Protein AF-A0A2E9PPB1-F1 (afdb_monomer_lite)

Foldseek 3Di:
DPPPPPPLVVLLVVLVVQLVVLVVQLVVCPVPVVSVVVSVVSNVVSVVSCVVRVVVVVVVVVD

Secondary structure (DSSP, 8-state):
-------HHHHHHHHHHHHHHHHHHHHHTTT-HHHHHHHHHHHHHHHHHHHHHHHHHHHHTT-

Structure (mmCIF, N/CA/C/O backbone):
data_AF-A0A2E9PPB1-F1
#
_entry.id   AF-A0A2E9PPB1-F1
#
loop_
_atom_site.group_PDB
_atom_site.id
_atom_site.type_symbol
_atom_site.label_atom_id
_atom_site.label_alt_id
_atom_site.label_comp_id
_atom_site.label_asym_id
_atom_site.label_entity_id
_atom_site.label_seq_id
_atom_site.pdbx_PDB_ins_code
_atom_site.Cartn_x
_atom_site.Cartn_y
_atom_site.Cartn_z
_atom_site.occupancy
_atom_site.B_iso_or_equiv
_atom_site.auth_seq_id
_atom_site.auth_comp_id
_atom_site.auth_asym_id
_atom_site.auth_atom_id
_atom_site.pdbx_PDB_model_num
ATOM 1 N N . MET A 1 1 ? -4.274 5.449 35.024 1.00 37.19 1 MET A N 1
ATOM 2 C CA . MET A 1 1 ? -3.577 5.713 33.747 1.00 37.19 1 MET A CA 1
ATOM 3 C C . MET A 1 1 ? -4.664 5.833 32.695 1.00 37.19 1 MET A C 1
ATOM 5 O O . MET A 1 1 ? -5.471 4.919 32.624 1.00 37.19 1 MET A O 1
ATOM 9 N N . LYS A 1 2 ? -4.803 6.971 32.001 1.00 44.59 2 LYS A N 1
ATOM 10 C CA . LYS A 1 2 ? -5.776 7.065 30.902 1.00 44.59 2 LYS A CA 1
ATOM 11 C C . LYS A 1 2 ? -5.218 6.217 29.763 1.00 44.59 2 LYS A C 1
ATOM 13 O O . LYS A 1 2 ? -4.106 6.486 29.323 1.00 44.59 2 LY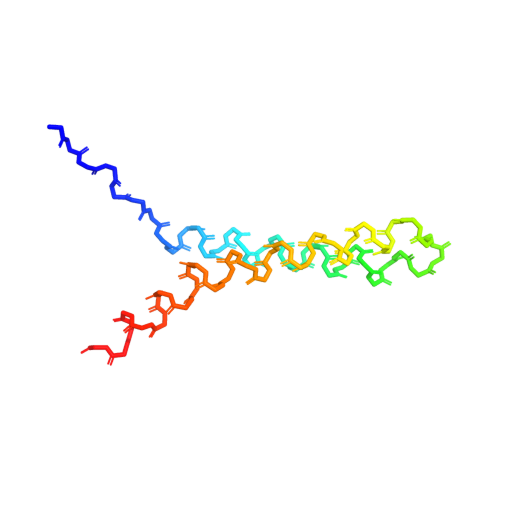S A O 1
ATOM 18 N N . GLU A 1 3 ? -5.925 5.158 29.386 1.00 46.59 3 GLU A N 1
ATOM 19 C CA . GLU A 1 3 ? -5.586 4.354 28.214 1.00 46.59 3 GLU A CA 1
ATOM 20 C C . GLU A 1 3 ? -5.464 5.292 27.011 1.00 46.59 3 GLU A C 1
ATOM 22 O O . GLU A 1 3 ? -6.365 6.096 26.757 1.00 46.59 3 GLU A O 1
ATOM 27 N N . ASN A 1 4 ? -4.329 5.235 26.310 1.00 55.88 4 ASN A N 1
ATOM 28 C CA . ASN A 1 4 ? -4.175 5.889 25.019 1.00 55.88 4 ASN A CA 1
ATOM 29 C C . ASN A 1 4 ? -5.243 5.302 24.091 1.00 55.88 4 ASN A C 1
ATOM 31 O O . ASN A 1 4 ? -5.059 4.210 23.554 1.00 55.88 4 ASN A O 1
ATOM 35 N N . GLN A 1 5 ? -6.367 6.000 23.925 1.00 59.44 5 GLN A N 1
ATOM 36 C CA . GLN A 1 5 ? -7.299 5.700 22.850 1.00 59.44 5 GLN A CA 1
ATOM 37 C C . GLN A 1 5 ? -6.559 5.979 21.547 1.00 59.44 5 GLN A C 1
ATOM 39 O O . GLN A 1 5 ? -6.339 7.126 21.170 1.00 59.44 5 GLN A O 1
ATOM 44 N N . TYR A 1 6 ? -6.090 4.913 20.912 1.00 70.25 6 TYR A N 1
ATOM 45 C CA . TYR A 1 6 ? -5.528 4.984 19.578 1.00 70.25 6 TYR A CA 1
ATOM 46 C C . TYR A 1 6 ? -6.622 5.455 18.616 1.00 70.25 6 TYR A C 1
ATOM 48 O O . TYR A 1 6 ? -7.695 4.848 18.566 1.00 70.25 6 TYR A O 1
ATOM 56 N N . ASP A 1 7 ? -6.362 6.523 17.858 1.00 85.94 7 ASP A N 1
ATOM 57 C CA . ASP A 1 7 ? -7.266 6.955 16.794 1.00 85.94 7 ASP A CA 1
ATOM 58 C C . ASP A 1 7 ? -7.151 5.976 15.618 1.00 85.94 7 ASP A C 1
ATOM 60 O O . ASP A 1 7 ? -6.270 6.061 14.759 1.00 85.94 7 ASP A O 1
ATOM 64 N N . LEU A 1 8 ? -8.051 4.992 15.609 1.00 86.44 8 LEU A N 1
ATOM 65 C CA . LEU A 1 8 ? -8.120 3.986 14.554 1.00 86.44 8 LEU A CA 1
ATOM 66 C C . LEU A 1 8 ? -8.389 4.621 13.181 1.00 86.44 8 LEU A C 1
ATOM 68 O O . LEU A 1 8 ? -7.901 4.105 12.177 1.00 86.44 8 LEU A O 1
ATOM 72 N N . GLN A 1 9 ? -9.117 5.742 13.118 1.00 86.75 9 GLN A N 1
ATOM 73 C CA . GLN A 1 9 ? -9.404 6.434 11.858 1.00 86.75 9 GLN A CA 1
ATOM 74 C C . GLN A 1 9 ? -8.151 7.106 11.298 1.00 86.75 9 GLN A C 1
ATOM 76 O O . GLN A 1 9 ? -7.880 7.013 10.094 1.00 86.75 9 GLN A O 1
ATOM 81 N N . GLU A 1 10 ? -7.347 7.723 12.164 1.00 91.25 10 GLU A N 1
ATOM 82 C CA . GLU A 1 10 ? -6.046 8.270 11.781 1.00 91.25 10 GLU A CA 1
ATOM 83 C C . GLU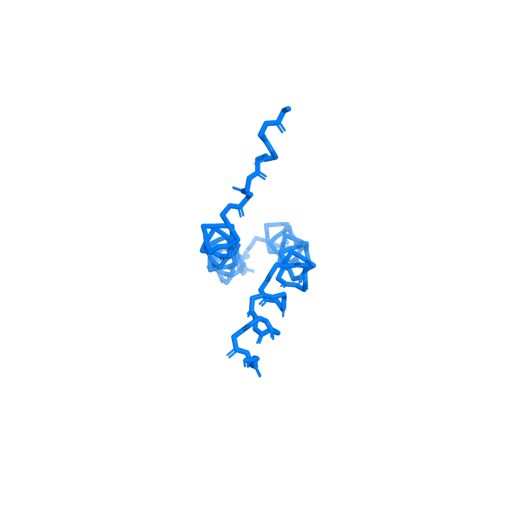 A 1 10 ? -5.118 7.158 11.271 1.00 91.25 10 GLU A C 1
ATOM 85 O O . GLU A 1 10 ? -4.564 7.259 10.172 1.00 91.25 10 GLU A O 1
ATOM 90 N N . MET A 1 11 ? -5.019 6.042 12.002 1.00 92.19 11 MET A N 1
ATOM 91 C CA . MET A 1 11 ? -4.213 4.889 11.583 1.00 92.19 11 MET A CA 1
ATOM 92 C C . MET A 1 11 ? -4.666 4.321 10.237 1.00 92.19 11 MET A C 1
ATOM 94 O O . MET A 1 11 ? -3.836 4.049 9.369 1.00 92.19 11 MET A O 1
ATOM 98 N N . ASN A 1 12 ? -5.974 4.177 10.027 1.00 92.88 12 ASN A N 1
ATOM 99 C CA . ASN A 1 12 ? -6.522 3.719 8.756 1.00 92.88 12 ASN A CA 1
ATOM 100 C C . ASN A 1 12 ? -6.164 4.672 7.608 1.00 92.88 12 ASN A C 1
ATOM 102 O O . ASN A 1 12 ? -5.725 4.228 6.548 1.00 92.88 12 ASN A O 1
ATOM 106 N N . THR A 1 13 ? -6.270 5.982 7.832 1.00 93.81 13 THR A N 1
ATOM 107 C CA . THR A 1 13 ? -5.901 7.001 6.839 1.00 93.81 13 THR A CA 1
ATOM 108 C C . THR A 1 13 ? -4.422 6.902 6.455 1.00 93.81 13 THR A C 1
ATOM 110 O O . THR A 1 13 ? -4.073 6.951 5.268 1.00 93.81 13 THR A O 1
ATOM 113 N N . LEU A 1 14 ? -3.542 6.703 7.440 1.00 95.75 14 LEU A N 1
ATOM 114 C CA . LEU A 1 14 ? -2.111 6.503 7.212 1.00 95.75 14 LEU A CA 1
ATOM 115 C C . LEU A 1 14 ? -1.837 5.213 6.426 1.00 95.75 14 LEU A C 1
ATOM 117 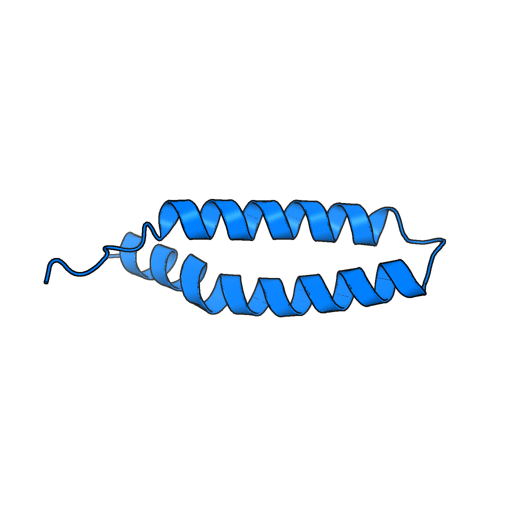O O . LEU A 1 14 ? -1.099 5.251 5.440 1.00 95.75 14 LEU A O 1
ATOM 121 N N . ILE A 1 15 ? -2.479 4.097 6.788 1.00 96.38 15 ILE A N 1
ATOM 122 C CA . ILE A 1 15 ? -2.355 2.812 6.079 1.00 96.38 15 ILE A CA 1
ATOM 123 C C . ILE A 1 15 ? -2.786 2.953 4.610 1.00 96.38 15 ILE A C 1
ATOM 125 O O . ILE A 1 15 ? -2.050 2.538 3.708 1.00 96.38 15 ILE A O 1
ATOM 129 N N . GLN A 1 16 ? -3.929 3.594 4.341 1.00 96.06 16 GLN A N 1
ATOM 130 C CA . GLN A 1 16 ? -4.409 3.813 2.970 1.00 96.06 16 GLN A CA 1
ATOM 131 C C . GLN A 1 16 ? -3.472 4.728 2.168 1.00 96.06 16 GLN A C 1
ATOM 133 O O . GLN A 1 16 ? -3.200 4.479 0.988 1.00 96.06 16 GLN A O 1
ATOM 138 N N . THR A 1 17 ? -2.905 5.750 2.813 1.00 97.94 17 THR A N 1
ATOM 139 C CA . THR A 1 17 ? -1.911 6.634 2.190 1.00 97.94 17 THR A CA 1
ATOM 140 C C . THR A 1 17 ? -0.639 5.868 1.826 1.00 97.94 17 THR A C 1
ATOM 142 O O . THR A 1 17 ? -0.160 5.965 0.693 1.00 97.94 17 THR A O 1
ATOM 145 N N . MET A 1 18 ? -0.119 5.044 2.741 1.00 98.12 18 MET A N 1
ATOM 146 C CA . MET A 1 18 ? 1.041 4.187 2.482 1.00 98.12 18 MET A CA 1
ATOM 147 C C . MET A 1 18 ? 0.784 3.230 1.317 1.00 98.12 18 MET A C 1
ATOM 149 O O . MET A 1 18 ? 1.642 3.087 0.445 1.00 98.12 18 MET A O 1
ATOM 153 N N . LYS A 1 19 ? -0.403 2.613 1.259 1.00 98.25 19 LYS A N 1
ATOM 154 C CA . LYS A 1 19 ? -0.800 1.707 0.173 1.00 98.25 19 LYS A CA 1
ATOM 155 C C . LYS A 1 19 ? -0.755 2.394 -1.182 1.00 98.25 19 LYS A C 1
ATOM 157 O O . LYS A 1 19 ? -0.163 1.862 -2.122 1.00 98.25 19 LYS A O 1
ATOM 162 N N . LYS A 1 20 ? -1.359 3.583 -1.280 1.00 98.31 20 LYS A N 1
ATOM 163 C CA . LYS A 1 20 ? -1.375 4.377 -2.513 1.00 98.31 20 LYS A CA 1
ATOM 164 C C . LYS A 1 20 ? 0.046 4.709 -2.962 1.00 98.31 20 LYS A C 1
ATOM 166 O O . LYS A 1 20 ? 0.380 4.480 -4.119 1.00 98.31 20 LYS A O 1
ATOM 171 N N . THR A 1 21 ? 0.891 5.177 -2.047 1.00 98.25 21 THR A N 1
ATOM 172 C CA . THR A 1 21 ? 2.290 5.518 -2.341 1.00 98.25 21 THR A CA 1
ATOM 173 C C . THR A 1 21 ? 3.098 4.297 -2.783 1.00 98.25 21 THR A C 1
ATOM 175 O O . THR A 1 21 ? 3.788 4.359 -3.799 1.00 98.25 21 THR A O 1
ATOM 178 N N . ALA A 1 22 ? 2.978 3.167 -2.080 1.00 98.19 22 ALA A N 1
ATOM 179 C CA . ALA A 1 22 ? 3.675 1.930 -2.430 1.00 98.19 22 ALA A CA 1
ATOM 180 C C . ALA A 1 22 ? 3.223 1.373 -3.789 1.00 98.19 22 ALA A C 1
ATOM 182 O O . ALA A 1 22 ? 4.057 0.904 -4.563 1.00 98.19 22 ALA A O 1
ATOM 183 N N . LYS A 1 23 ? 1.926 1.470 -4.112 1.00 98.19 23 LYS A N 1
ATOM 184 C CA . LYS A 1 23 ? 1.396 1.080 -5.424 1.00 98.19 23 LYS A CA 1
ATOM 185 C C . LYS A 1 23 ? 1.935 1.982 -6.536 1.00 98.19 23 LYS A C 1
ATOM 187 O O . LYS A 1 23 ? 2.409 1.471 -7.542 1.00 98.19 23 LYS A O 1
ATOM 192 N N . THR A 1 24 ? 1.928 3.300 -6.338 1.00 98.06 24 THR A N 1
ATOM 193 C CA . THR A 1 24 ? 2.516 4.240 -7.305 1.00 98.06 24 THR A CA 1
ATOM 194 C C . THR A 1 24 ? 3.995 3.936 -7.543 1.00 98.06 24 THR A C 1
ATOM 196 O O . THR A 1 24 ? 4.420 3.864 -8.693 1.00 98.06 24 THR A O 1
ATOM 199 N N . LEU A 1 25 ? 4.768 3.692 -6.478 1.00 97.62 25 LEU A N 1
ATOM 200 C CA . LEU A 1 25 ? 6.181 3.321 -6.587 1.00 97.62 25 LEU A CA 1
ATOM 201 C C . LEU A 1 25 ? 6.368 2.007 -7.356 1.00 97.62 25 LEU A C 1
ATOM 203 O O . LEU A 1 25 ? 7.226 1.930 -8.229 1.00 97.62 25 LEU A O 1
ATOM 207 N N . HIS A 1 26 ? 5.567 0.984 -7.050 1.00 97.88 26 HIS A N 1
ATOM 208 C CA . HIS A 1 26 ? 5.589 -0.297 -7.756 1.00 97.88 26 HIS A CA 1
ATOM 209 C C . HIS A 1 26 ? 5.336 -0.128 -9.262 1.00 97.88 26 HIS A C 1
ATOM 211 O O . HIS A 1 26 ? 6.081 -0.675 -10.075 1.00 97.88 26 HIS A O 1
ATOM 217 N N . ASP A 1 27 ? 4.310 0.646 -9.622 1.00 96.19 27 ASP A N 1
ATOM 218 C CA . ASP A 1 27 ? 3.874 0.831 -11.008 1.00 96.19 27 ASP A CA 1
ATOM 219 C C . ASP A 1 27 ? 4.892 1.659 -11.819 1.00 96.19 27 ASP A C 1
ATOM 221 O O . ASP A 1 27 ? 5.133 1.375 -12.991 1.00 96.19 27 ASP A O 1
ATOM 225 N N . GLN A 1 28 ? 5.557 2.636 -11.188 1.00 96.38 28 GLN A N 1
ATOM 226 C CA . GLN A 1 28 ? 6.623 3.436 -11.810 1.00 96.38 28 GLN A CA 1
ATOM 227 C C . GLN A 1 28 ? 7.972 2.700 -11.898 1.00 96.38 28 GLN A C 1
ATOM 229 O O . GLN A 1 28 ? 8.823 3.061 -12.709 1.00 96.38 28 GLN A O 1
ATOM 234 N N . ALA A 1 29 ? 8.178 1.654 -11.095 1.00 95.06 29 ALA A N 1
ATOM 235 C CA . ALA A 1 29 ? 9.433 0.909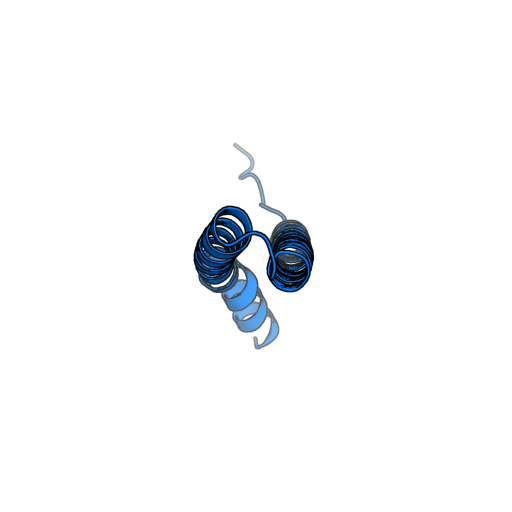 -11.012 1.00 95.06 29 ALA A CA 1
ATOM 236 C C . ALA A 1 29 ? 9.551 -0.253 -12.016 1.00 95.06 29 ALA A C 1
ATOM 238 O O . ALA A 1 29 ? 10.393 -1.131 -11.826 1.00 95.06 29 ALA A O 1
ATOM 239 N N . ALA A 1 30 ? 8.749 -0.280 -13.087 1.00 88.44 30 ALA A N 1
ATOM 240 C CA . ALA A 1 30 ? 8.749 -1.374 -14.066 1.00 88.44 30 ALA A CA 1
ATOM 241 C C . ALA A 1 30 ? 10.140 -1.654 -14.676 1.00 88.44 30 ALA A C 1
ATOM 243 O O . ALA A 1 30 ? 10.484 -2.805 -14.935 1.00 88.44 30 ALA A O 1
ATOM 244 N N . SER A 1 31 ? 10.967 -0.619 -14.854 1.00 93.44 31 SER A N 1
ATOM 245 C CA . SER A 1 31 ? 12.347 -0.729 -15.350 1.00 93.44 31 SER A CA 1
ATOM 246 C C . SER A 1 31 ? 13.396 -0.998 -14.260 1.00 93.44 31 SER A C 1
ATOM 248 O O . SER A 1 31 ? 14.568 -1.191 -14.576 1.00 93.44 31 SER A O 1
ATOM 250 N N . PHE A 1 32 ? 13.000 -1.052 -12.983 1.00 96.50 32 PHE A N 1
ATOM 251 C CA . PHE A 1 32 ? 13.887 -1.259 -11.835 1.00 96.50 32 PHE A CA 1
ATOM 252 C C . PHE A 1 32 ? 13.416 -2.458 -10.993 1.00 96.50 32 PHE A C 1
ATOM 254 O O . PHE A 1 32 ? 12.788 -2.277 -9.943 1.00 96.50 32 PHE A O 1
ATOM 261 N N . PRO A 1 33 ? 13.761 -3.704 -11.387 1.00 94.25 33 PRO A N 1
ATOM 262 C CA . PRO A 1 33 ? 13.235 -4.919 -10.758 1.00 94.25 33 PRO A CA 1
ATOM 263 C C . PRO A 1 33 ? 13.443 -4.995 -9.240 1.00 94.25 33 PRO A C 1
ATOM 265 O O . PRO A 1 33 ? 12.598 -5.521 -8.518 1.00 94.25 33 PRO A O 1
ATOM 268 N N . ALA A 1 34 ? 14.558 -4.465 -8.729 1.00 97.44 34 ALA A N 1
ATOM 269 C CA . ALA A 1 34 ? 14.826 -4.424 -7.293 1.00 97.44 34 ALA A CA 1
ATOM 270 C C . ALA A 1 34 ? 13.827 -3.526 -6.541 1.00 97.44 34 ALA A C 1
ATOM 272 O O . ALA A 1 34 ? 13.318 -3.913 -5.488 1.00 97.44 34 ALA A O 1
ATOM 273 N N . VAL A 1 35 ? 13.508 -2.357 -7.106 1.00 97.50 35 VAL A N 1
ATOM 274 C CA . VAL A 1 35 ? 12.537 -1.413 -6.536 1.00 97.50 35 VAL A CA 1
ATOM 275 C C . VAL A 1 35 ? 11.130 -1.997 -6.618 1.00 97.50 35 VAL A C 1
ATOM 277 O O . VAL A 1 35 ? 10.425 -1.996 -5.611 1.00 97.50 35 VAL A O 1
ATOM 280 N N . GLN A 1 36 ? 10.755 -2.592 -7.755 1.00 97.88 36 GLN A N 1
ATOM 281 C CA . GLN A 1 36 ? 9.459 -3.255 -7.912 1.00 97.88 36 GLN A CA 1
ATOM 282 C C . GLN A 1 36 ? 9.268 -4.373 -6.873 1.00 97.88 36 GLN A C 1
ATOM 284 O O . GLN A 1 36 ? 8.272 -4.372 -6.153 1.00 97.88 36 GLN A O 1
ATOM 289 N N . LYS A 1 37 ? 10.258 -5.264 -6.696 1.00 97.62 37 LYS A N 1
ATOM 290 C CA . LYS A 1 37 ? 10.208 -6.337 -5.681 1.00 97.62 37 LYS A CA 1
ATOM 291 C C . LYS A 1 37 ? 10.111 -5.802 -4.250 1.00 97.62 37 LYS A C 1
ATOM 293 O O . LYS A 1 37 ? 9.400 -6.379 -3.427 1.00 97.62 37 LYS A O 1
ATOM 298 N N . ASN A 1 38 ? 10.821 -4.717 -3.936 1.00 98.12 38 ASN A N 1
ATOM 299 C CA . ASN A 1 38 ? 10.706 -4.053 -2.635 1.00 98.12 38 ASN A CA 1
ATOM 300 C C . ASN A 1 38 ? 9.297 -3.488 -2.421 1.00 98.12 38 ASN A C 1
ATOM 302 O O . ASN A 1 38 ? 8.708 -3.718 -1.367 1.00 98.12 38 ASN A O 1
ATOM 306 N N . ALA A 1 39 ? 8.735 -2.818 -3.427 1.00 98.12 39 ALA A N 1
ATOM 307 C CA . ALA A 1 39 ? 7.383 -2.281 -3.366 1.00 98.12 39 ALA A CA 1
ATOM 308 C C . ALA A 1 39 ? 6.329 -3.394 -3.207 1.00 98.12 39 ALA A C 1
ATOM 310 O O . ALA A 1 39 ? 5.416 -3.248 -2.398 1.00 98.12 39 ALA A O 1
ATOM 311 N N . THR A 1 40 ? 6.496 -4.551 -3.864 1.00 98.00 40 THR A N 1
ATOM 312 C CA . THR A 1 40 ? 5.644 -5.737 -3.651 1.00 98.00 40 THR A CA 1
ATOM 313 C C . THR A 1 40 ? 5.680 -6.222 -2.197 1.00 98.00 40 THR A C 1
ATOM 315 O O . THR A 1 40 ? 4.631 -6.485 -1.613 1.00 98.00 40 THR A O 1
ATOM 318 N N . ARG A 1 41 ? 6.868 -6.315 -1.581 1.00 98.31 41 ARG A N 1
ATOM 319 C CA . ARG A 1 41 ? 6.997 -6.711 -0.164 1.00 98.31 41 ARG A CA 1
ATOM 320 C C . ARG A 1 41 ? 6.335 -5.708 0.778 1.00 98.31 41 ARG A C 1
ATOM 322 O O . ARG A 1 41 ? 5.635 -6.117 1.697 1.00 98.31 41 ARG A O 1
ATOM 329 N N . ILE A 1 42 ? 6.520 -4.413 0.528 1.00 98.31 42 ILE A N 1
ATOM 330 C CA . ILE A 1 42 ? 5.872 -3.349 1.305 1.00 98.31 42 ILE A CA 1
ATOM 331 C C . ILE A 1 42 ? 4.346 -3.465 1.198 1.00 98.31 42 ILE A C 1
ATOM 333 O O . ILE A 1 42 ? 3.666 -3.413 2.219 1.00 98.31 42 ILE A O 1
ATOM 337 N N . LEU A 1 43 ? 3.805 -3.683 -0.006 1.00 98.31 43 LEU A N 1
ATOM 338 C CA . LEU A 1 43 ? 2.367 -3.879 -0.218 1.00 98.31 43 LEU A CA 1
ATOM 339 C C . LEU A 1 43 ? 1.822 -5.090 0.556 1.00 98.31 43 LEU A C 1
ATOM 341 O O . LEU A 1 43 ? 0.730 -5.005 1.115 1.00 98.31 43 LEU A O 1
ATOM 345 N N . ALA A 1 44 ? 2.582 -6.186 0.648 1.00 97.88 44 ALA A N 1
ATOM 346 C CA . ALA A 1 44 ? 2.200 -7.343 1.457 1.00 97.88 44 ALA A CA 1
ATOM 347 C C . ALA A 1 44 ? 2.143 -7.006 2.959 1.00 97.88 44 ALA A C 1
ATOM 349 O O . ALA A 1 44 ? 1.164 -7.340 3.626 1.00 97.88 44 ALA A O 1
ATOM 350 N N . SER A 1 45 ? 3.138 -6.284 3.484 1.00 97.94 45 SER A N 1
ATOM 351 C CA . SER A 1 45 ? 3.117 -5.814 4.877 1.00 97.94 45 SER A CA 1
ATOM 352 C C . SER A 1 45 ? 1.952 -4.857 5.143 1.00 97.94 45 SER A C 1
ATOM 354 O O . SER A 1 45 ? 1.282 -4.976 6.164 1.00 97.94 45 SER A O 1
ATOM 356 N N . ILE A 1 46 ? 1.660 -3.944 4.212 1.00 97.88 46 ILE A N 1
ATOM 357 C CA . ILE A 1 46 ? 0.513 -3.030 4.308 1.00 97.88 46 ILE A CA 1
ATOM 358 C C . ILE A 1 46 ? -0.803 -3.808 4.338 1.00 97.88 46 ILE A C 1
ATOM 360 O O . ILE A 1 46 ? -1.674 -3.475 5.134 1.00 97.88 46 ILE A O 1
ATOM 364 N N . LYS A 1 47 ? -0.945 -4.878 3.545 1.00 96.00 47 LYS A N 1
ATOM 365 C CA . LYS A 1 47 ? -2.158 -5.708 3.557 1.00 96.00 47 LYS A CA 1
ATOM 366 C C . LYS A 1 47 ? -2.430 -6.322 4.934 1.00 96.00 47 LYS A C 1
ATOM 368 O O . LYS A 1 47 ? -3.587 -6.412 5.331 1.00 96.00 47 LYS A O 1
ATOM 373 N N . MET A 1 48 ? -1.386 -6.695 5.674 1.00 95.50 48 MET A N 1
ATOM 374 C CA . MET A 1 48 ? -1.533 -7.160 7.059 1.00 95.50 48 MET A CA 1
ATOM 375 C C . MET A 1 48 ? -2.006 -6.044 7.997 1.00 95.50 48 MET A C 1
ATOM 377 O O . MET A 1 48 ? -2.826 -6.292 8.874 1.00 95.50 48 MET A O 1
ATOM 381 N N . LEU A 1 49 ? -1.533 -4.810 7.800 1.00 95.12 49 LEU A N 1
ATOM 382 C CA . LEU A 1 49 ? -2.007 -3.657 8.573 1.00 95.12 49 LEU A CA 1
ATOM 383 C C . LEU A 1 49 ? -3.477 -3.336 8.277 1.00 95.12 49 LEU A C 1
ATOM 385 O O . LEU A 1 49 ? -4.222 -3.033 9.204 1.00 95.12 49 LEU A O 1
ATOM 389 N N . GLU A 1 50 ? -3.905 -3.451 7.015 1.00 93.81 50 GLU A N 1
ATOM 390 C CA . GLU A 1 50 ? -5.317 -3.302 6.633 1.00 93.81 50 GLU A CA 1
ATOM 391 C C . GLU A 1 50 ? -6.201 -4.320 7.368 1.00 93.81 50 GLU A C 1
ATOM 393 O O . GLU A 1 50 ? -7.203 -3.930 7.958 1.00 93.81 50 GLU A O 1
ATOM 398 N N . ILE A 1 51 ? -5.788 -5.592 7.419 1.00 90.44 51 ILE A N 1
ATOM 399 C CA . ILE A 1 51 ? -6.526 -6.639 8.149 1.00 90.44 51 ILE A CA 1
ATOM 400 C C . ILE A 1 51 ? -6.619 -6.316 9.649 1.00 90.44 51 ILE A C 1
ATOM 402 O O . ILE A 1 51 ? -7.636 -6.564 10.287 1.00 90.44 51 ILE A O 1
ATOM 406 N N . ASN A 1 52 ? -5.567 -5.739 10.233 1.00 85.81 52 ASN A N 1
ATOM 407 C CA . ASN A 1 52 ? -5.544 -5.438 11.663 1.00 85.81 52 ASN A CA 1
ATOM 408 C C . ASN A 1 52 ? -6.357 -4.194 12.048 1.00 85.81 52 ASN A C 1
ATOM 410 O O . ASN A 1 52 ? -6.828 -4.132 13.177 1.00 85.81 52 ASN A O 1
ATOM 414 N N . ILE A 1 53 ? -6.482 -3.188 11.174 1.00 87.69 53 ILE A N 1
ATOM 415 C CA . ILE A 1 53 ? -7.088 -1.887 11.519 1.00 87.69 53 ILE A CA 1
ATOM 416 C C . ILE A 1 53 ? -8.333 -1.593 10.685 1.00 87.69 53 ILE A C 1
ATOM 418 O O . ILE A 1 53 ? -9.390 -1.310 11.249 1.00 87.69 53 ILE A O 1
ATOM 422 N N . SER A 1 54 ? -8.231 -1.660 9.358 1.00 79.19 54 SER A N 1
ATOM 423 C CA . SER A 1 54 ? -9.346 -1.347 8.458 1.00 79.19 54 SER A CA 1
ATOM 424 C C . SER A 1 54 ? -10.509 -2.321 8.665 1.00 79.19 54 SER A C 1
ATOM 426 O O . SER A 1 54 ? -11.648 -1.877 8.793 1.00 79.19 54 SER A O 1
ATOM 428 N N . ASP A 1 55 ? -10.229 -3.618 8.827 1.00 79.06 55 ASP A N 1
ATOM 429 C CA . ASP A 1 55 ? -11.281 -4.616 9.071 1.00 79.06 55 ASP A CA 1
ATOM 430 C C . ASP A 1 55 ? -11.963 -4.407 10.442 1.00 79.06 55 ASP A C 1
ATOM 432 O O . ASP A 1 55 ? -13.170 -4.613 10.574 1.00 79.06 55 ASP A O 1
ATOM 436 N N . ILE A 1 56 ? -11.232 -3.941 11.468 1.00 82.50 56 ILE A N 1
ATOM 437 C CA . ILE A 1 56 ? -11.815 -3.601 12.782 1.00 82.50 56 ILE A CA 1
ATOM 438 C C . ILE A 1 56 ? -12.776 -2.412 12.666 1.00 82.50 56 ILE A C 1
ATOM 440 O O . ILE A 1 56 ? -13.847 -2.422 13.279 1.00 82.50 56 ILE A O 1
ATOM 444 N N . ILE A 1 57 ? -12.416 -1.389 11.888 1.00 78.25 57 ILE A N 1
ATOM 445 C CA . ILE A 1 57 ? -13.293 -0.238 11.636 1.00 78.25 57 ILE A CA 1
ATOM 446 C C . ILE A 1 57 ? -14.568 -0.697 10.930 1.00 78.25 57 ILE A C 1
ATOM 448 O O . ILE A 1 57 ? -15.660 -0.368 11.392 1.00 78.25 57 ILE A O 1
ATOM 452 N N . ASP A 1 58 ? -14.439 -1.514 9.883 1.00 76.19 58 ASP A N 1
ATOM 453 C CA . ASP A 1 58 ? -15.578 -2.038 9.126 1.00 76.19 58 ASP A CA 1
ATOM 454 C 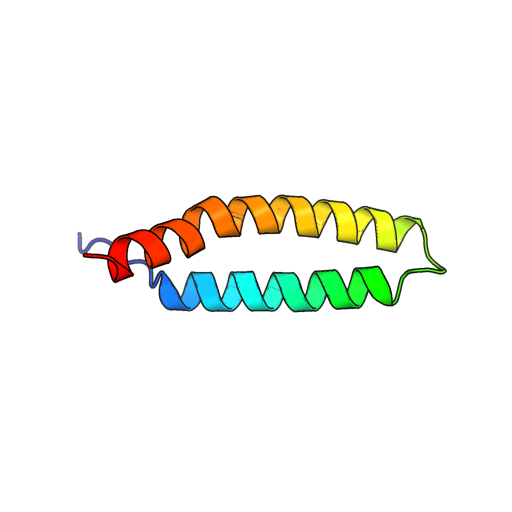C . ASP A 1 58 ? -16.535 -2.868 9.997 1.00 76.19 58 ASP A C 1
ATOM 456 O O . ASP A 1 58 ? -17.754 -2.803 9.818 1.00 76.19 58 ASP A O 1
ATOM 460 N N . LEU A 1 59 ? -16.012 -3.639 10.957 1.00 75.06 59 LEU A N 1
ATOM 461 C CA . LEU A 1 59 ? -16.823 -4.387 11.923 1.00 75.06 59 LEU A CA 1
ATOM 462 C C . LEU A 1 59 ? -17.551 -3.466 12.912 1.00 75.06 59 LEU A C 1
ATOM 464 O O . LEU A 1 59 ? -18.715 -3.713 13.230 1.00 75.06 59 LEU A O 1
ATOM 468 N N . ASN A 1 60 ? -16.896 -2.401 13.379 1.00 68.69 60 ASN A N 1
ATOM 469 C CA . ASN A 1 60 ? -17.502 -1.426 14.288 1.00 68.69 60 ASN A CA 1
ATOM 470 C C . ASN A 1 60 ? -18.568 -0.557 13.602 1.00 68.69 60 ASN A C 1
ATOM 472 O O . ASN A 1 60 ? -19.524 -0.158 14.257 1.00 68.69 60 ASN A O 1
ATOM 476 N N . SER A 1 61 ? -18.446 -0.290 12.299 1.00 69.62 61 SER A N 1
ATOM 477 C CA .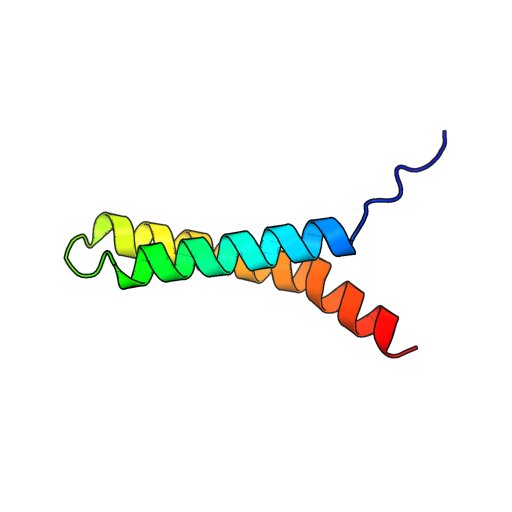 SER A 1 61 ? -19.438 0.471 11.523 1.00 69.62 61 SER A CA 1
ATOM 478 C C . SER A 1 61 ? -20.702 -0.319 11.156 1.00 69.62 61 SER A C 1
ATOM 480 O O . SER A 1 61 ? -21.659 0.271 10.662 1.00 69.62 61 SER A O 1
ATOM 482 N N . LYS A 1 62 ? -20.718 -1.643 11.360 1.00 60.78 62 LYS A N 1
ATOM 483 C CA . LYS A 1 62 ? -21.860 -2.531 11.056 1.00 60.78 62 LYS A CA 1
ATOM 484 C C . LYS A 1 62 ? -22.699 -2.913 12.285 1.00 60.78 62 LYS A C 1
ATOM 486 O O . LYS A 1 62 ? -23.584 -3.760 12.163 1.00 60.78 62 LYS A O 1
ATOM 491 N N . LYS A 1 63 ? -22.409 -2.331 13.448 1.00 50.25 63 LYS A N 1
ATOM 492 C CA . LYS A 1 63 ? -23.194 -2.450 14.686 1.00 50.25 63 LYS A CA 1
ATOM 493 C C . LYS A 1 63 ? -24.095 -1.237 14.864 1.00 50.25 63 LYS A C 1
ATOM 495 O O . LYS A 1 63 ? -25.197 -1.440 15.414 1.00 50.25 63 LYS A O 1
#

Sequence (63 aa):
MKENQYDLQEMNTLIQTMKKTAKTLHDQAASFPAVQKNATRILASIKMLEINISDIIDLNSKK

pLDDT: mean 87.46, std 15.39, range [37.19, 98.31]

Radius of gyration: 14.87 Å; chains: 1; bounding box: 38×16×49 Å